Protein AF-K2DRY4-F1 (afdb_monomer_lite)

Sequence (135 aa):
MLLQRNRHCNSDATTDKNQCNFVAQKNDKKLHSSASILNHGISTQELREFLGEDWSDYKDDSESLALWADLLFKNRLIEQGIAPDNFTAITWCNSCGYIYVPPELTNGGNVLGCPWCWNRVKGLPIPEPKPVNQH

Secondary structure (DSSP, 8-state):
-----------------S---------------TTHHHHTT--HHHHHHHHGGGHHHHTT-HHHHHHHHHHHHHHHHHHTTPPPTT--EEEEETTTEEEEE-GGG-SSS-BS--TTHHHHHHT---PPPPP----

Radius of gyration: 20.25 Å; chains: 1; bounding box: 45×46×43 Å

pLDDT: mean 75.91, std 24.78, range [29.83, 97.75]

Foldseek 3Di:
DDPPPPDDDPPDDDDDDPDPPPPPPPPCPPQPPLVQLVVLVHDPVNLCVVCPPVCVVPVPPSSVSSVSSVVVSCLVCLQQQHHDPQQPDWAQEPQPGIAGHHPVVPPPHYDPDDSNNVCSVVVHHHDDDDPPPPD

Structure (mmCIF, N/CA/C/O backbone):
data_AF-K2DRY4-F1
#
_entry.id   AF-K2DRY4-F1
#
loop_
_atom_site.group_PDB
_atom_site.id
_atom_site.type_symbol
_atom_site.label_atom_id
_atom_site.label_alt_id
_atom_site.label_comp_id
_atom_site.label_asym_id
_atom_site.label_entity_id
_atom_site.label_seq_id
_atom_site.pdbx_PDB_ins_code
_atom_site.Cartn_x
_atom_site.Cartn_y
_atom_site.Cartn_z
_atom_site.occupancy
_atom_site.B_iso_or_equiv
_atom_site.auth_seq_id
_atom_site.auth_comp_id
_atom_site.auth_asym_id
_atom_site.auth_atom_id
_atom_site.pdbx_PDB_model_num
ATOM 1 N N . MET A 1 1 ? -5.930 -12.120 -4.891 1.00 31.08 1 MET A N 1
ATOM 2 C CA . MET A 1 1 ? -7.294 -12.140 -4.315 1.00 31.08 1 MET A CA 1
ATOM 3 C C . MET A 1 1 ? -8.043 -13.308 -4.934 1.00 31.08 1 MET A C 1
ATOM 5 O O . MET A 1 1 ? -7.881 -13.543 -6.126 1.00 31.08 1 MET A O 1
ATOM 9 N N . LEU A 1 2 ? -8.738 -14.090 -4.107 1.00 31.20 2 LEU A N 1
ATOM 10 C CA . LEU A 1 2 ? -9.428 -15.322 -4.483 1.00 31.20 2 LEU A CA 1
ATOM 11 C C . LEU A 1 2 ? -10.238 -15.175 -5.779 1.00 31.20 2 LEU A C 1
ATOM 13 O O . LEU A 1 2 ? -11.124 -14.332 -5.876 1.00 31.20 2 LEU A O 1
ATOM 17 N N . LEU A 1 3 ? -9.942 -16.055 -6.738 1.00 29.83 3 LEU A N 1
ATOM 18 C CA . LEU A 1 3 ? -10.774 -16.354 -7.897 1.00 29.83 3 LEU A CA 1
ATOM 19 C C . LEU A 1 3 ? -12.180 -16.734 -7.414 1.00 29.83 3 LEU A C 1
ATOM 21 O O . LEU A 1 3 ? -12.418 -17.885 -7.039 1.00 29.83 3 LEU A O 1
ATOM 25 N N . GLN A 1 4 ? -13.131 -15.803 -7.455 1.00 37.59 4 GLN A N 1
ATOM 26 C CA . GLN A 1 4 ? -14.535 -16.187 -7.524 1.00 37.59 4 GLN A CA 1
ATOM 27 C C . GLN A 1 4 ? -14.757 -16.827 -8.896 1.00 37.59 4 GLN A C 1
ATOM 29 O O . GLN A 1 4 ? -14.950 -16.167 -9.914 1.00 37.59 4 GLN A O 1
ATOM 34 N N . ARG A 1 5 ? -14.638 -18.157 -8.920 1.00 36.28 5 ARG A N 1
ATOM 35 C CA . ARG A 1 5 ? -14.997 -19.010 -10.052 1.00 36.28 5 ARG A CA 1
ATOM 36 C C . ARG A 1 5 ? -16.514 -18.960 -10.211 1.00 36.28 5 ARG A C 1
ATOM 38 O O . ARG A 1 5 ? -17.217 -19.795 -9.645 1.00 36.28 5 ARG A O 1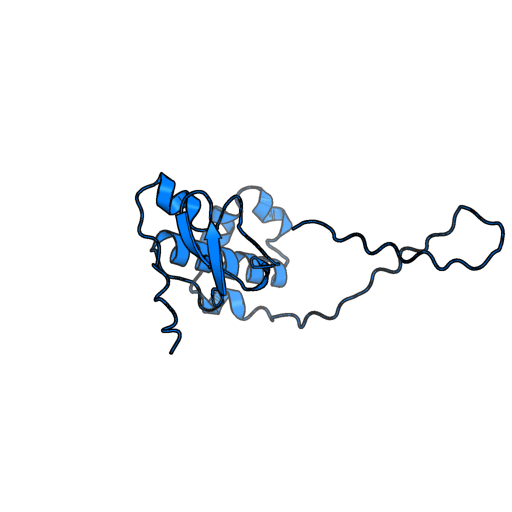
ATOM 45 N N . ASN A 1 6 ? -17.021 -18.002 -10.978 1.00 36.69 6 ASN A N 1
ATOM 46 C CA . ASN A 1 6 ? -18.401 -18.050 -11.445 1.00 36.69 6 ASN A CA 1
ATOM 47 C C . ASN A 1 6 ? -18.537 -19.224 -12.422 1.00 36.69 6 ASN A C 1
ATOM 49 O O . ASN A 1 6 ? -18.212 -19.119 -13.602 1.00 36.69 6 ASN A O 1
ATOM 53 N N . ARG A 1 7 ? -18.984 -20.376 -11.909 1.00 37.62 7 ARG A N 1
ATOM 54 C CA . ARG A 1 7 ? -19.44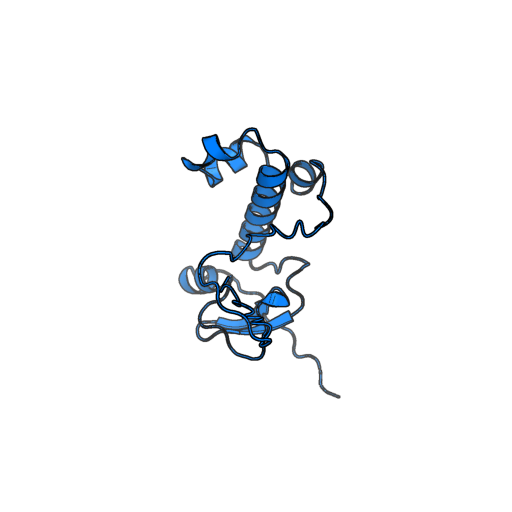9 -21.497 -12.727 1.00 37.62 7 ARG A CA 1
ATOM 55 C C . ARG A 1 7 ? -20.824 -21.134 -13.279 1.00 37.62 7 ARG A C 1
ATOM 57 O O . ARG A 1 7 ? -21.821 -21.336 -12.599 1.00 37.62 7 ARG A O 1
ATOM 64 N N . HIS A 1 8 ? -20.873 -20.617 -14.501 1.00 39.44 8 HIS A N 1
ATOM 65 C CA . HIS A 1 8 ? -22.081 -20.717 -15.314 1.00 39.44 8 HIS A CA 1
ATOM 66 C C . HIS A 1 8 ? -21.950 -21.963 -16.187 1.00 39.44 8 HIS A C 1
ATOM 68 O O . HIS A 1 8 ? -21.264 -21.959 -17.205 1.00 39.44 8 HIS A O 1
ATOM 74 N N . CYS A 1 9 ? -22.576 -23.053 -15.750 1.00 32.97 9 CYS A N 1
ATOM 75 C CA . CYS A 1 9 ? -22.912 -24.153 -16.640 1.00 32.97 9 CYS A CA 1
ATOM 76 C C . CYS A 1 9 ? -24.315 -23.858 -17.173 1.00 32.97 9 CYS A C 1
ATOM 78 O O . CYS A 1 9 ? -25.271 -23.921 -16.404 1.00 32.97 9 CYS A O 1
ATOM 80 N N . ASN A 1 10 ? -24.437 -23.527 -18.461 1.00 35.91 10 ASN A N 1
ATOM 81 C CA . ASN A 1 10 ? -25.734 -23.591 -19.128 1.00 35.91 10 ASN A CA 1
ATOM 82 C C . ASN A 1 10 ? -26.133 -25.066 -19.181 1.00 35.91 10 ASN A C 1
ATOM 84 O O . ASN A 1 10 ? -25.489 -25.872 -19.851 1.00 35.91 10 ASN A O 1
ATOM 88 N N . SER A 1 11 ? -27.150 -25.428 -18.407 1.00 44.00 11 SER A N 1
ATOM 89 C CA . SER A 1 11 ? -27.795 -26.726 -18.493 1.00 44.00 11 SER A CA 1
ATOM 90 C C . SER A 1 11 ? -28.766 -26.696 -19.663 1.00 44.00 11 SER A C 1
ATOM 92 O O . SER A 1 11 ? -29.929 -26.386 -19.458 1.00 44.00 11 SER A O 1
ATOM 94 N N . ASP A 1 12 ? -28.290 -27.014 -20.861 1.00 39.00 12 ASP A N 1
ATOM 95 C CA . ASP A 1 12 ? -29.148 -27.557 -21.908 1.00 39.00 12 ASP A CA 1
ATOM 96 C C . ASP A 1 12 ? -28.369 -28.603 -22.702 1.00 39.00 12 ASP A C 1
ATOM 98 O O . ASP A 1 12 ? -27.204 -28.437 -23.061 1.00 39.00 12 ASP A O 1
ATOM 102 N N . ALA A 1 13 ? -29.015 -29.751 -22.850 1.00 38.03 13 ALA A N 1
ATOM 103 C CA . ALA A 1 13 ? -28.442 -31.005 -23.289 1.00 38.03 13 ALA A CA 1
ATOM 104 C C . ALA A 1 13 ? -27.833 -30.933 -24.696 1.00 38.03 13 ALA A C 1
ATOM 106 O O . ALA A 1 13 ? -28.489 -30.510 -25.640 1.00 38.03 13 ALA A O 1
ATOM 107 N N . THR A 1 14 ? -26.613 -31.448 -24.852 1.00 34.75 14 THR A N 1
ATOM 108 C CA . THR A 1 14 ? -26.224 -32.403 -25.907 1.00 34.75 14 THR A CA 1
ATOM 109 C C . THR A 1 14 ? -24.766 -32.838 -25.712 1.00 34.75 14 THR A C 1
ATOM 111 O O . THR A 1 14 ? -23.932 -32.132 -25.155 1.00 34.75 14 THR A O 1
ATOM 114 N N . THR A 1 15 ? -24.508 -34.089 -26.073 1.00 44.91 15 THR A N 1
ATOM 115 C CA . THR A 1 15 ? -23.298 -34.878 -25.838 1.00 44.91 15 THR A CA 1
ATOM 116 C C . THR A 1 15 ? -22.063 -34.322 -26.556 1.00 44.91 15 THR A C 1
ATOM 118 O O . THR A 1 15 ? -21.838 -34.674 -27.705 1.00 44.91 15 THR A O 1
ATOM 121 N N . ASP A 1 16 ? -21.221 -33.540 -25.876 1.00 36.19 16 ASP A N 1
ATOM 122 C CA . ASP A 1 16 ? -19.778 -33.464 -26.166 1.00 36.19 16 ASP A CA 1
ATOM 123 C C . ASP A 1 16 ? -19.008 -32.894 -24.957 1.00 36.19 16 ASP A C 1
ATOM 125 O O . ASP A 1 16 ? -19.404 -31.888 -24.371 1.00 36.19 16 ASP A O 1
ATOM 129 N N . LYS A 1 17 ? -17.933 -33.560 -24.520 1.00 44.00 17 LYS A N 1
ATOM 130 C CA . LYS A 1 17 ? -17.233 -33.273 -23.248 1.00 44.00 17 LYS A CA 1
ATOM 131 C C . LYS A 1 17 ? -15.943 -32.463 -23.390 1.00 44.00 17 LYS A C 1
ATOM 133 O O . LYS A 1 17 ? -15.269 -32.286 -22.383 1.00 44.00 17 LYS A O 1
ATOM 138 N N . ASN A 1 18 ? -15.590 -31.949 -24.569 1.00 44.38 18 ASN A N 1
ATOM 139 C CA . ASN A 1 18 ? -14.265 -31.341 -24.770 1.00 44.38 18 ASN A CA 1
ATOM 140 C C . ASN A 1 18 ? -14.247 -30.013 -25.547 1.00 44.38 18 ASN A C 1
ATOM 142 O O . ASN A 1 18 ? -13.339 -29.772 -26.337 1.00 44.38 18 ASN A O 1
ATOM 146 N N . GLN A 1 19 ? -15.179 -29.097 -25.274 1.00 40.16 19 GLN A N 1
ATOM 147 C CA . GLN A 1 19 ? -15.057 -27.723 -25.780 1.00 40.16 19 GLN A CA 1
ATOM 148 C C . GLN A 1 19 ? -15.574 -26.674 -24.784 1.00 40.16 19 GLN A C 1
ATOM 150 O O . GLN A 1 19 ? -16.626 -26.066 -24.952 1.00 40.16 19 GLN A O 1
ATOM 155 N N . CYS A 1 20 ? -14.794 -26.409 -23.733 1.00 32.41 20 CYS A N 1
ATOM 156 C CA . CYS A 1 20 ? -14.858 -25.113 -23.058 1.00 32.41 20 CYS A CA 1
ATOM 157 C C . CYS A 1 20 ? -13.908 -24.159 -23.789 1.00 32.41 20 CYS A C 1
ATOM 159 O O . CYS A 1 20 ? -12.705 -24.148 -23.532 1.00 32.41 20 CYS A O 1
ATOM 161 N N . ASN A 1 21 ? -14.450 -23.375 -24.721 1.00 33.72 21 ASN A N 1
ATOM 162 C CA . ASN A 1 21 ? -13.722 -22.276 -25.346 1.00 33.72 21 ASN A CA 1
ATOM 163 C C . ASN A 1 21 ? -13.351 -21.245 -24.269 1.00 33.72 21 ASN A C 1
ATOM 165 O O . ASN A 1 21 ? -14.227 -20.622 -23.667 1.00 33.72 21 ASN A O 1
ATOM 169 N N . PHE A 1 22 ? -12.050 -21.061 -24.030 1.00 35.47 22 PHE A N 1
ATOM 170 C CA . PHE A 1 22 ? -11.527 -19.947 -23.244 1.00 35.47 22 PHE A CA 1
ATOM 171 C C . PHE A 1 22 ? -11.746 -18.652 -24.030 1.00 35.47 22 PHE A C 1
ATOM 173 O O . PHE A 1 22 ? -10.894 -18.217 -24.801 1.00 35.47 22 PHE A O 1
ATOM 180 N N . VAL A 1 23 ? -12.906 -18.027 -23.847 1.00 34.69 23 VAL A N 1
ATOM 181 C CA . VAL A 1 23 ? -13.095 -16.638 -24.260 1.00 34.69 23 VAL A CA 1
ATOM 182 C C . VAL A 1 23 ? -12.451 -15.777 -23.182 1.00 34.69 23 VAL A C 1
ATOM 184 O O . VAL A 1 23 ? -13.019 -15.568 -22.111 1.00 34.69 23 VAL A O 1
ATOM 187 N N . ALA A 1 24 ? -11.229 -15.316 -23.451 1.00 35.25 24 ALA A N 1
ATOM 188 C CA . ALA A 1 24 ? -10.591 -14.269 -22.669 1.00 35.25 24 ALA A CA 1
ATOM 189 C C . ALA A 1 24 ? -11.483 -13.021 -22.730 1.00 35.25 24 ALA A C 1
ATOM 191 O O . ALA A 1 24 ? -11.536 -12.325 -23.744 1.00 35.25 24 ALA A O 1
ATOM 192 N N . GLN A 1 25 ? -12.232 -12.763 -21.659 1.00 36.75 25 GLN A N 1
ATOM 193 C CA . GLN A 1 25 ? -12.965 -11.515 -21.505 1.00 36.75 25 GLN A CA 1
ATOM 194 C C . GLN A 1 25 ? -11.935 -10.399 -21.312 1.00 36.75 25 GLN A C 1
ATOM 196 O O . GLN A 1 25 ? -11.364 -10.242 -20.232 1.00 36.75 25 GLN A O 1
ATOM 201 N N . LYS A 1 26 ? -11.673 -9.642 -22.383 1.00 36.47 26 LYS A N 1
ATOM 202 C CA . LYS A 1 26 ? -11.054 -8.319 -22.296 1.00 36.47 26 LYS A CA 1
ATOM 203 C C . LYS A 1 26 ? -12.022 -7.429 -21.528 1.00 36.47 26 LYS A C 1
ATOM 205 O O . LYS A 1 26 ? -12.966 -6.892 -22.092 1.00 36.47 26 LYS A O 1
ATOM 210 N N . ASN A 1 27 ? -11.816 -7.331 -20.223 1.00 38.16 27 ASN A N 1
ATOM 211 C CA . ASN A 1 27 ? -12.421 -6.265 -19.452 1.00 38.16 27 ASN A CA 1
ATOM 212 C C . ASN A 1 27 ? -11.603 -5.012 -19.742 1.00 38.16 27 ASN A C 1
ATOM 214 O O . ASN A 1 27 ? -10.462 -4.911 -19.292 1.00 38.16 27 ASN A O 1
ATOM 218 N N . ASP A 1 28 ? -12.193 -4.091 -20.501 1.00 41.84 28 ASP A N 1
ATOM 219 C CA . ASP A 1 28 ? -11.690 -2.742 -20.752 1.00 41.84 28 ASP A CA 1
ATOM 220 C C . ASP A 1 28 ? -11.656 -1.949 -19.434 1.00 41.84 28 ASP A C 1
ATOM 222 O O . ASP A 1 28 ? -12.462 -1.054 -19.175 1.00 41.84 28 ASP A O 1
ATOM 226 N N . LYS A 1 29 ? -10.731 -2.298 -18.537 1.00 45.34 29 LYS A N 1
ATOM 227 C CA . LYS A 1 29 ? -10.352 -1.415 -17.442 1.00 45.34 29 LYS A CA 1
ATOM 228 C C . LYS A 1 29 ? -9.505 -0.322 -18.061 1.00 45.34 29 LYS A C 1
ATOM 230 O O . LYS A 1 29 ? -8.391 -0.561 -18.505 1.00 45.34 29 LYS A O 1
ATOM 235 N N . LYS A 1 30 ? -10.112 0.861 -18.128 1.00 41.53 30 LYS A N 1
ATOM 236 C CA . LYS A 1 30 ? -9.531 2.140 -18.525 1.00 41.53 30 LYS A CA 1
ATOM 237 C C . LYS A 1 30 ? -8.062 2.227 -18.086 1.00 41.53 30 LYS A C 1
ATOM 239 O O . LYS A 1 30 ? -7.778 2.458 -16.914 1.00 41.53 30 LYS A O 1
ATOM 244 N N . LEU A 1 31 ? -7.179 2.003 -19.058 1.00 43.78 31 LEU A N 1
ATOM 245 C CA . LEU A 1 31 ? -5.727 2.085 -18.959 1.00 43.78 31 LEU A CA 1
ATOM 246 C C . LEU A 1 31 ? -5.354 3.453 -18.382 1.00 43.78 31 LEU A C 1
ATOM 248 O O . LEU A 1 31 ? -5.616 4.490 -19.002 1.00 43.78 31 LEU A O 1
ATOM 252 N N . HIS A 1 32 ? -4.764 3.473 -17.192 1.00 43.84 32 HIS A N 1
ATOM 253 C CA . HIS A 1 32 ? -4.128 4.680 -16.689 1.00 43.84 32 HIS A CA 1
ATOM 254 C C . HIS A 1 32 ? -2.796 4.824 -17.427 1.00 43.84 32 HIS A C 1
ATOM 256 O O . HIS A 1 32 ? -1.855 4.076 -17.190 1.00 43.84 32 HIS A O 1
ATOM 262 N N . SER A 1 33 ? -2.760 5.763 -18.377 1.00 41.75 33 SER A N 1
ATOM 263 C CA . SER A 1 33 ? -1.571 6.130 -19.149 1.00 41.75 33 SER A CA 1
ATOM 264 C C . SER A 1 33 ? -0.343 6.327 -18.253 1.00 41.75 33 SER A C 1
ATOM 266 O O . SER A 1 33 ? -0.495 6.778 -17.116 1.00 41.75 33 SER A O 1
ATOM 268 N N . SER A 1 34 ? 0.848 6.131 -18.825 1.00 45.31 34 SER A N 1
ATOM 269 C CA . SER A 1 34 ? 2.217 6.347 -18.305 1.00 45.31 34 SER A CA 1
ATOM 270 C C . SER A 1 34 ? 2.501 7.625 -17.483 1.00 45.31 34 SER A C 1
ATOM 272 O O . SER A 1 34 ? 3.609 7.808 -16.986 1.00 45.31 34 SER A O 1
ATOM 274 N N . ALA A 1 35 ? 1.519 8.506 -17.300 1.00 49.22 35 ALA A N 1
ATOM 275 C CA . ALA A 1 35 ? 1.559 9.669 -16.424 1.00 49.22 35 ALA A CA 1
ATOM 276 C C . ALA A 1 35 ? 1.685 9.329 -14.923 1.00 49.22 35 ALA A C 1
ATOM 278 O O . ALA A 1 35 ? 2.094 10.192 -14.151 1.00 49.22 35 ALA A O 1
ATOM 279 N N . SER A 1 36 ? 1.353 8.113 -14.471 1.00 52.41 36 SER A N 1
ATOM 280 C CA . SER A 1 36 ? 1.288 7.828 -13.026 1.00 52.41 36 SER A CA 1
ATOM 281 C C . SER A 1 36 ? 2.643 7.647 -12.332 1.00 52.41 36 SER A C 1
ATOM 283 O O . SER A 1 36 ? 2.729 7.942 -11.143 1.00 52.41 36 SER A O 1
ATOM 285 N N . ILE A 1 37 ? 3.711 7.249 -13.040 1.00 53.03 37 ILE A N 1
ATOM 286 C CA . ILE A 1 37 ? 5.049 7.099 -12.428 1.00 53.03 37 ILE A CA 1
ATOM 287 C C . ILE A 1 37 ? 5.541 8.454 -11.885 1.00 53.03 37 ILE A C 1
ATOM 289 O O . ILE A 1 37 ? 6.059 8.537 -10.773 1.00 53.03 37 ILE A O 1
ATOM 293 N N . LEU A 1 38 ? 5.299 9.539 -12.631 1.00 55.84 38 LEU A N 1
ATOM 294 C CA . LEU A 1 38 ? 5.695 10.896 -12.239 1.00 55.84 38 LEU A CA 1
ATOM 295 C C . LEU A 1 38 ? 4.811 11.488 -11.131 1.00 55.84 38 LEU A C 1
ATOM 297 O O . LEU A 1 38 ? 5.281 12.330 -10.367 1.00 55.84 38 LEU A O 1
ATOM 301 N N . ASN A 1 39 ? 3.559 11.040 -11.004 1.00 67.25 39 ASN A N 1
ATOM 302 C CA . ASN A 1 39 ? 2.595 11.626 -10.065 1.00 67.25 39 ASN A CA 1
ATOM 303 C C . ASN A 1 39 ? 2.946 11.384 -8.590 1.00 67.25 39 ASN A C 1
ATOM 305 O O . ASN A 1 39 ? 2.495 12.134 -7.728 1.00 67.25 39 ASN A O 1
ATOM 309 N N . HIS A 1 40 ? 3.762 10.371 -8.297 1.00 73.56 40 HIS A N 1
ATOM 310 C CA . HIS A 1 40 ? 4.141 10.011 -6.928 1.00 73.56 40 HIS A CA 1
ATOM 311 C C . HIS A 1 40 ? 5.579 10.396 -6.561 1.00 73.56 40 HIS A C 1
ATOM 313 O O . HIS A 1 40 ? 6.028 10.082 -5.459 1.00 73.56 40 HIS A O 1
ATOM 319 N N . GLY A 1 41 ? 6.313 11.057 -7.468 1.00 84.56 41 GLY A N 1
ATOM 320 C CA . GLY A 1 41 ? 7.719 11.410 -7.250 1.00 84.56 41 GLY A CA 1
ATOM 321 C C . GLY A 1 41 ? 8.643 10.195 -7.100 1.00 84.56 41 GLY A C 1
ATOM 322 O O . GLY A 1 41 ? 9.686 10.307 -6.466 1.00 84.56 41 GLY A O 1
ATOM 323 N N . ILE A 1 42 ? 8.251 9.041 -7.649 1.00 90.12 42 ILE A N 1
ATOM 324 C CA . ILE A 1 42 ? 9.027 7.800 -7.598 1.00 90.12 42 ILE A CA 1
ATOM 325 C C . ILE A 1 42 ? 9.908 7.713 -8.840 1.00 90.12 42 ILE A C 1
ATOM 327 O O . ILE A 1 42 ? 9.434 7.786 -9.974 1.00 90.12 42 ILE A O 1
ATOM 331 N N . SER A 1 43 ? 11.205 7.535 -8.622 1.00 91.62 43 SER A N 1
ATOM 332 C CA . SER A 1 43 ? 12.182 7.342 -9.686 1.00 91.62 43 SER A CA 1
ATOM 333 C C . SER A 1 43 ? 12.216 5.897 -10.195 1.00 91.62 43 SER A C 1
ATOM 335 O O . SER A 1 43 ? 11.892 4.940 -9.491 1.00 91.62 43 SER A O 1
ATOM 337 N N . THR A 1 44 ? 12.703 5.715 -11.423 1.00 91.00 44 THR A N 1
ATOM 338 C CA . THR A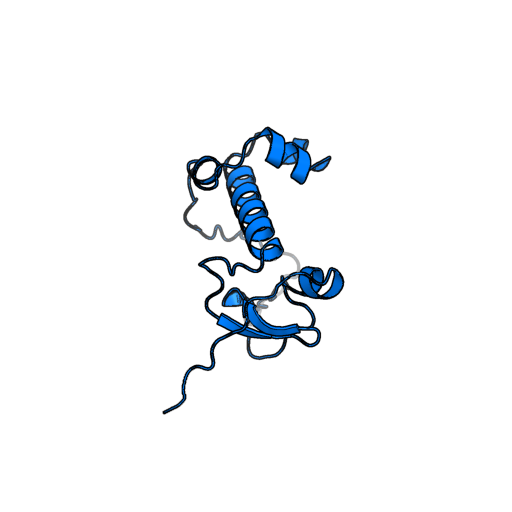 1 44 ? 12.952 4.387 -12.004 1.00 91.00 44 THR A CA 1
ATOM 339 C C . THR A 1 44 ? 13.934 3.559 -11.170 1.00 91.00 44 THR A C 1
ATOM 341 O O . THR A 1 44 ? 13.796 2.342 -11.093 1.00 91.00 44 THR A O 1
ATOM 344 N N . GLN A 1 45 ? 14.917 4.204 -10.533 1.00 94.00 45 GLN A N 1
ATOM 345 C CA . GLN A 1 45 ? 15.882 3.522 -9.670 1.00 94.00 45 GLN A CA 1
ATOM 346 C C . GLN A 1 45 ? 15.199 2.945 -8.423 1.00 94.00 45 GLN A C 1
ATOM 348 O O . GLN A 1 45 ? 15.424 1.783 -8.101 1.00 94.00 45 GLN A O 1
ATOM 353 N N . GLU A 1 46 ? 14.313 3.709 -7.777 1.00 94.50 46 GLU A N 1
ATOM 354 C CA . GLU A 1 46 ? 13.532 3.219 -6.633 1.00 94.50 46 GLU A CA 1
ATOM 355 C C . GLU A 1 46 ? 12.612 2.056 -7.026 1.00 94.50 46 GLU A C 1
ATOM 357 O O . GLU A 1 46 ? 12.498 1.086 -6.280 1.00 94.50 46 GLU A O 1
ATOM 362 N N . LEU A 1 47 ? 11.988 2.110 -8.209 1.00 94.31 47 LEU A N 1
ATOM 363 C CA . LEU A 1 47 ? 11.194 0.991 -8.730 1.00 94.31 47 LEU A CA 1
ATOM 364 C C . LEU A 1 47 ? 12.040 -0.253 -8.972 1.00 94.31 47 LEU A C 1
ATOM 366 O O . LEU A 1 47 ? 11.622 -1.354 -8.625 1.00 94.31 47 LEU A O 1
ATOM 370 N N . ARG A 1 48 ? 13.229 -0.086 -9.553 1.00 96.19 48 ARG A N 1
ATOM 371 C CA . ARG A 1 48 ? 14.158 -1.190 -9.783 1.00 96.19 48 ARG A CA 1
ATOM 372 C C . ARG A 1 48 ? 14.592 -1.842 -8.475 1.00 96.19 48 ARG A C 1
ATOM 374 O O . ARG A 1 48 ? 14.629 -3.063 -8.399 1.00 96.19 48 ARG A O 1
ATOM 381 N N . GLU A 1 49 ? 14.915 -1.046 -7.463 1.00 96.81 49 GLU A N 1
ATOM 382 C CA . GLU A 1 49 ? 15.276 -1.550 -6.134 1.00 96.81 49 GLU A CA 1
ATOM 383 C C . GLU A 1 49 ? 14.105 -2.269 -5.462 1.00 96.81 49 GLU A C 1
ATOM 385 O O . GLU A 1 49 ? 14.298 -3.326 -4.869 1.00 96.81 49 GLU A O 1
ATOM 390 N N . PHE A 1 50 ? 12.891 -1.730 -5.596 1.00 95.44 50 PHE A N 1
ATOM 391 C CA . PHE A 1 50 ? 11.682 -2.334 -5.044 1.00 95.44 50 PHE A CA 1
ATOM 392 C C . PHE A 1 50 ? 11.316 -3.664 -5.714 1.00 95.44 50 PHE A C 1
ATOM 394 O O . PHE A 1 50 ? 10.936 -4.608 -5.026 1.00 95.44 50 PHE A O 1
ATOM 401 N N . LEU A 1 51 ? 11.438 -3.743 -7.042 1.00 95.88 51 LEU A N 1
ATOM 402 C CA . LEU A 1 51 ? 11.136 -4.949 -7.819 1.00 95.88 51 LEU A CA 1
ATOM 403 C C . LEU A 1 51 ? 12.241 -6.006 -7.732 1.00 95.88 51 LEU A C 1
ATOM 405 O O . LEU A 1 51 ? 11.967 -7.192 -7.882 1.00 95.88 51 LEU A O 1
ATOM 409 N N . GLY A 1 52 ? 13.487 -5.599 -7.483 1.00 97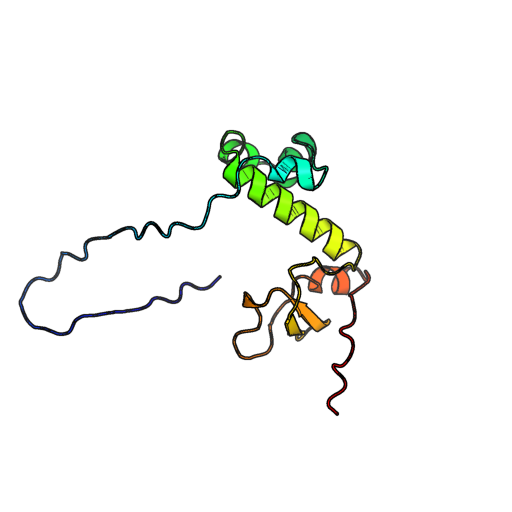.31 52 GLY A N 1
ATOM 410 C CA . GLY A 1 52 ? 14.610 -6.520 -7.346 1.00 97.3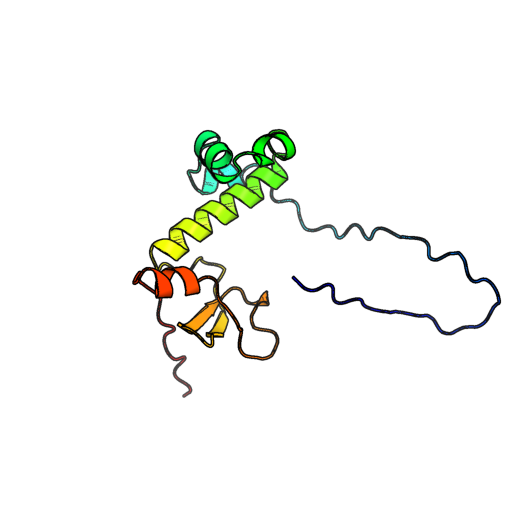1 52 GLY A CA 1
ATOM 411 C C . GLY A 1 52 ? 14.808 -7.376 -8.598 1.00 97.31 52 GLY A C 1
ATOM 412 O O . GLY A 1 52 ? 15.034 -6.852 -9.691 1.00 97.31 52 GLY A O 1
ATOM 413 N N . GLU A 1 53 ? 14.745 -8.697 -8.431 1.00 96.69 53 GLU A N 1
ATOM 414 C CA . GLU A 1 53 ? 14.914 -9.670 -9.520 1.00 96.69 53 GLU A CA 1
ATOM 415 C C . GLU A 1 53 ? 13.796 -9.577 -10.568 1.00 96.69 53 GLU A C 1
ATOM 417 O O . GLU A 1 53 ? 14.069 -9.729 -11.757 1.00 96.69 53 GLU A O 1
ATOM 422 N N . ASP A 1 54 ? 12.582 -9.198 -10.155 1.00 96.31 54 ASP A N 1
ATOM 423 C CA . ASP A 1 54 ? 11.419 -9.076 -11.039 1.00 96.31 54 ASP A CA 1
ATOM 424 C C . ASP A 1 54 ? 11.520 -7.860 -11.986 1.00 96.31 54 ASP A C 1
ATOM 426 O O . ASP A 1 54 ? 10.705 -7.689 -12.892 1.00 96.31 54 ASP A O 1
ATOM 430 N N . TRP A 1 55 ? 12.524 -6.987 -11.819 1.00 96.25 55 TRP A N 1
ATOM 431 C CA . TRP A 1 55 ? 12.698 -5.788 -12.647 1.00 96.25 55 TRP A CA 1
ATOM 432 C C . TRP A 1 55 ? 12.735 -6.099 -14.150 1.00 96.25 55 TRP A C 1
ATOM 434 O O . TRP A 1 55 ? 12.181 -5.339 -14.950 1.00 96.25 55 TRP A O 1
ATOM 444 N N . SER A 1 56 ? 13.383 -7.199 -14.551 1.00 96.56 56 SER A N 1
ATOM 445 C CA . SER A 1 56 ? 13.498 -7.575 -15.967 1.00 96.56 56 SER A CA 1
ATOM 446 C C . SER A 1 56 ? 12.153 -7.796 -16.641 1.00 96.56 56 SER A C 1
ATOM 448 O O . SER A 1 56 ? 12.052 -7.549 -17.842 1.00 96.56 56 SER A O 1
ATOM 450 N N . ASP A 1 57 ? 11.151 -8.215 -15.874 1.00 96.75 57 ASP A N 1
ATOM 451 C CA . ASP A 1 57 ? 9.846 -8.618 -16.385 1.00 96.75 57 ASP A CA 1
ATOM 452 C C . ASP A 1 57 ? 8.950 -7.404 -16.649 1.00 96.75 57 ASP A C 1
ATOM 454 O O . ASP A 1 57 ? 8.051 -7.466 -17.486 1.00 96.75 57 ASP A O 1
ATOM 458 N N . TYR A 1 58 ? 9.225 -6.278 -15.979 1.00 94.88 58 TYR A N 1
ATOM 459 C CA . TYR A 1 58 ? 8.377 -5.084 -16.023 1.00 94.88 58 TYR A CA 1
ATOM 460 C C . TYR A 1 58 ? 9.044 -3.851 -16.636 1.00 94.88 58 TYR A C 1
ATOM 462 O O . TYR A 1 58 ? 8.338 -2.918 -17.002 1.00 94.88 58 TYR A O 1
ATOM 470 N N . LYS A 1 59 ? 10.377 -3.809 -16.771 1.00 94.19 59 LYS A N 1
ATOM 471 C CA . LYS A 1 59 ? 11.124 -2.596 -17.176 1.00 94.19 59 LYS A CA 1
ATOM 472 C C . LYS A 1 59 ? 10.663 -1.945 -18.491 1.00 94.19 59 LYS A C 1
ATOM 474 O O . LYS A 1 59 ? 10.850 -0.742 -18.658 1.00 94.19 59 LYS A O 1
ATOM 479 N N . ASP A 1 60 ? 10.090 -2.731 -19.403 1.00 93.62 60 ASP A N 1
ATOM 480 C CA . ASP A 1 60 ? 9.630 -2.282 -20.722 1.00 93.62 60 ASP A CA 1
ATOM 481 C C . ASP A 1 60 ? 8.092 -2.124 -20.787 1.00 93.62 60 ASP A C 1
ATOM 483 O O . ASP A 1 60 ? 7.558 -1.656 -21.792 1.00 93.62 60 ASP A O 1
ATOM 487 N N . ASP A 1 61 ? 7.371 -2.464 -19.710 1.00 92.81 61 ASP A N 1
ATOM 488 C CA . ASP A 1 61 ? 5.920 -2.305 -19.585 1.00 92.81 61 ASP A CA 1
ATOM 489 C C . ASP A 1 61 ? 5.579 -1.099 -18.701 1.00 92.81 61 ASP A C 1
ATOM 491 O O . ASP A 1 61 ? 5.464 -1.174 -17.474 1.00 92.81 61 ASP A O 1
ATOM 495 N N . SER A 1 62 ? 5.373 0.042 -19.358 1.00 89.88 62 SER A N 1
ATOM 496 C CA . SER A 1 62 ? 5.032 1.297 -18.683 1.00 89.88 62 SER A CA 1
ATOM 497 C C . SER A 1 62 ? 3.746 1.240 -17.851 1.00 89.88 62 SER A C 1
ATOM 499 O O . SER A 1 62 ? 3.649 1.981 -16.874 1.00 89.88 62 SER A O 1
ATOM 501 N N . GLU A 1 63 ? 2.773 0.394 -18.207 1.00 89.44 63 GLU A N 1
ATOM 502 C CA . GLU A 1 63 ? 1.519 0.276 -17.456 1.00 89.44 63 GLU A CA 1
ATOM 503 C C . GLU A 1 63 ? 1.745 -0.508 -16.162 1.00 89.44 63 GLU A C 1
ATOM 505 O O . GLU A 1 63 ? 1.326 -0.084 -15.083 1.00 89.44 63 GLU A O 1
ATOM 510 N N . SER A 1 64 ? 2.488 -1.610 -16.240 1.00 92.62 64 SER A N 1
ATOM 511 C CA . SER A 1 64 ? 2.883 -2.351 -15.044 1.00 92.62 64 SER A CA 1
ATOM 512 C C . SER A 1 64 ? 3.762 -1.505 -14.120 1.00 92.62 64 SER A C 1
ATOM 514 O O . SER A 1 64 ? 3.516 -1.456 -12.915 1.00 92.62 64 SER A O 1
ATOM 516 N N . LEU A 1 65 ? 4.745 -0.770 -14.656 1.00 92.69 65 LEU A N 1
ATOM 517 C CA . LEU A 1 65 ? 5.584 0.138 -13.858 1.00 92.69 65 LEU A CA 1
ATOM 518 C C . LEU A 1 65 ? 4.767 1.236 -13.166 1.00 92.69 65 LEU A C 1
ATOM 520 O O . LEU A 1 65 ? 5.043 1.587 -12.019 1.00 92.69 65 LEU A O 1
ATOM 524 N N . ALA A 1 66 ? 3.740 1.745 -13.841 1.00 89.94 66 ALA A N 1
ATOM 525 C CA . ALA A 1 66 ? 2.771 2.680 -13.289 1.00 89.94 66 ALA A CA 1
ATOM 526 C C . ALA A 1 66 ? 2.027 2.112 -12.066 1.00 89.94 66 ALA A C 1
ATOM 528 O O . ALA A 1 66 ? 1.866 2.816 -11.067 1.00 89.94 66 ALA A O 1
ATOM 529 N N . LEU A 1 67 ? 1.602 0.846 -12.123 1.00 91.56 67 LEU A N 1
ATOM 530 C CA . LEU A 1 67 ? 0.947 0.157 -11.005 1.00 91.56 67 LEU A CA 1
ATOM 531 C C . LEU A 1 67 ? 1.917 -0.118 -9.850 1.00 91.56 67 LEU A C 1
ATOM 533 O O . LEU A 1 67 ? 1.558 0.053 -8.684 1.00 91.56 67 LEU A O 1
ATOM 537 N N . TRP A 1 68 ? 3.158 -0.498 -10.158 1.00 94.94 68 TRP A N 1
ATOM 538 C CA . TRP A 1 68 ? 4.195 -0.703 -9.148 1.00 94.94 68 TRP A CA 1
ATOM 539 C C . TRP A 1 68 ? 4.574 0.594 -8.426 1.00 94.94 68 TRP A C 1
ATOM 541 O O . TRP A 1 68 ? 4.762 0.575 -7.209 1.00 94.94 68 TRP A O 1
ATOM 551 N N . ALA A 1 69 ? 4.621 1.723 -9.138 1.00 93.81 69 ALA A N 1
ATOM 552 C CA . ALA A 1 69 ? 4.857 3.036 -8.538 1.00 93.81 69 ALA A CA 1
ATOM 553 C C . ALA A 1 69 ? 3.740 3.418 -7.562 1.00 93.81 69 ALA A C 1
ATOM 555 O O . ALA A 1 69 ? 4.015 3.782 -6.421 1.00 93.81 69 ALA A O 1
ATOM 556 N N . ASP A 1 70 ? 2.482 3.273 -7.974 1.00 91.94 70 ASP A N 1
ATOM 557 C CA . ASP A 1 70 ? 1.329 3.527 -7.107 1.00 91.94 70 ASP A CA 1
ATOM 558 C C . ASP A 1 70 ? 1.336 2.620 -5.859 1.00 91.94 70 ASP A C 1
ATOM 560 O O . ASP A 1 70 ? 1.127 3.095 -4.739 1.00 91.94 70 ASP A O 1
ATOM 564 N N . LEU A 1 71 ? 1.668 1.331 -6.012 1.00 92.62 71 LEU A N 1
ATOM 565 C CA . LEU A 1 71 ? 1.806 0.412 -4.878 1.00 92.62 71 LEU A CA 1
ATOM 566 C C . LEU A 1 71 ? 2.928 0.837 -3.919 1.00 92.62 71 LEU A C 1
ATOM 568 O O . LEU A 1 71 ? 2.715 0.873 -2.706 1.00 92.62 71 LEU A O 1
ATOM 572 N N . LEU A 1 72 ? 4.112 1.167 -4.441 1.00 95.12 72 LEU A N 1
ATOM 573 C CA . LEU A 1 72 ? 5.250 1.603 -3.630 1.00 95.12 72 LEU A CA 1
ATOM 574 C C . LEU A 1 72 ? 4.935 2.902 -2.877 1.00 95.12 72 LEU A C 1
ATOM 576 O O . LEU A 1 72 ? 5.230 3.015 -1.686 1.00 95.12 72 LEU A O 1
ATOM 580 N N . PHE A 1 73 ? 4.282 3.859 -3.536 1.00 94.31 73 PHE A N 1
ATOM 581 C CA . PHE A 1 73 ? 3.813 5.090 -2.905 1.00 94.31 73 PHE A CA 1
ATOM 582 C C . PHE A 1 73 ? 2.858 4.800 -1.741 1.00 94.31 73 PHE A C 1
ATOM 584 O O . PHE A 1 73 ? 3.064 5.288 -0.629 1.00 94.31 73 PHE A O 1
ATOM 591 N N . LYS A 1 74 ? 1.851 3.948 -1.963 1.00 93.56 74 LYS A N 1
ATOM 592 C CA . LYS A 1 74 ? 0.888 3.553 -0.924 1.00 93.56 74 LYS A CA 1
ATOM 593 C C . LYS A 1 74 ? 1.559 2.833 0.238 1.00 93.56 74 LYS A C 1
ATOM 595 O O . LYS A 1 74 ? 1.218 3.111 1.383 1.00 93.56 74 LYS A O 1
ATOM 600 N N . ASN A 1 75 ? 2.537 1.970 -0.029 1.00 94.12 75 ASN A N 1
ATOM 601 C CA . ASN A 1 75 ? 3.312 1.315 1.023 1.00 94.12 75 ASN A CA 1
ATOM 602 C C . ASN A 1 75 ? 4.055 2.337 1.894 1.00 94.12 75 ASN A C 1
ATOM 604 O O . ASN A 1 75 ? 4.019 2.217 3.114 1.00 94.12 75 ASN A O 1
ATOM 608 N N . ARG A 1 76 ? 4.649 3.382 1.299 1.00 95.31 76 ARG A N 1
ATOM 609 C CA . ARG A 1 76 ? 5.304 4.466 2.056 1.00 95.31 76 ARG A CA 1
ATOM 610 C C . ARG A 1 76 ? 4.321 5.225 2.944 1.00 95.31 76 ARG A C 1
ATOM 612 O O . ARG A 1 76 ? 4.632 5.483 4.103 1.00 95.31 76 ARG A O 1
ATOM 619 N N . LEU A 1 77 ? 3.135 5.555 2.426 1.00 95.75 77 LEU A N 1
ATOM 620 C CA . LEU A 1 77 ? 2.081 6.181 3.232 1.00 95.75 77 LEU A CA 1
ATOM 621 C C . LEU A 1 77 ? 1.673 5.282 4.401 1.00 95.75 77 LEU A C 1
ATOM 623 O O . LEU A 1 77 ? 1.617 5.739 5.543 1.00 95.75 77 LEU A O 1
ATOM 627 N N . ILE A 1 78 ? 1.466 3.990 4.128 1.00 96.69 78 ILE A N 1
ATOM 628 C CA . ILE A 1 78 ? 1.120 3.000 5.145 1.00 96.69 78 ILE A CA 1
ATOM 629 C C . ILE A 1 78 ? 2.199 2.958 6.223 1.00 96.69 78 ILE A C 1
ATOM 631 O O . ILE A 1 78 ? 1.866 3.113 7.389 1.00 96.69 78 ILE A O 1
ATOM 635 N N . GLU A 1 79 ? 3.480 2.832 5.878 1.00 96.00 79 GLU A N 1
ATOM 636 C CA . GLU A 1 79 ? 4.575 2.805 6.861 1.00 96.00 79 GLU A CA 1
ATOM 637 C C . GLU A 1 79 ? 4.644 4.074 7.728 1.00 96.00 79 GLU A C 1
ATOM 639 O O . GLU A 1 79 ? 5.020 4.003 8.898 1.00 96.00 79 GLU A O 1
ATOM 644 N N . GLN A 1 80 ? 4.218 5.221 7.192 1.00 96.38 80 GLN A N 1
ATOM 645 C CA . GLN A 1 80 ? 4.121 6.494 7.917 1.00 96.38 80 GLN A CA 1
ATOM 646 C C . GLN A 1 80 ? 2.846 6.626 8.769 1.00 96.38 80 GLN A C 1
ATOM 648 O O . GLN A 1 80 ? 2.682 7.614 9.483 1.00 96.38 80 GLN A O 1
ATOM 653 N N . GLY A 1 81 ? 1.934 5.651 8.716 1.00 96.19 81 GLY A N 1
ATOM 654 C CA . GLY A 1 81 ? 0.643 5.711 9.402 1.00 96.19 81 GLY A CA 1
ATOM 655 C C . GLY A 1 81 ? -0.381 6.617 8.715 1.00 96.19 81 GLY A C 1
ATOM 656 O O . GLY A 1 81 ? -1.349 7.031 9.350 1.00 96.19 81 GLY A O 1
ATOM 657 N N . ILE A 1 82 ? -0.178 6.941 7.436 1.00 96.12 82 ILE A N 1
ATOM 658 C CA . ILE A 1 82 ? -1.062 7.791 6.636 1.00 96.12 82 ILE A CA 1
ATOM 659 C C . ILE A 1 82 ? -1.927 6.889 5.758 1.00 96.12 82 ILE A C 1
ATOM 661 O O . ILE A 1 82 ? -1.412 6.133 4.937 1.00 96.12 82 ILE A O 1
ATOM 665 N N . ALA A 1 83 ? -3.250 6.946 5.929 1.00 95.25 83 ALA A N 1
ATOM 666 C CA . ALA A 1 83 ? -4.173 6.193 5.082 1.00 95.25 83 ALA A CA 1
ATOM 667 C C . ALA A 1 83 ? -4.112 6.722 3.637 1.00 95.25 83 ALA A C 1
ATOM 669 O O . ALA A 1 83 ? -4.316 7.920 3.442 1.00 95.25 83 ALA A O 1
ATOM 670 N N . PRO A 1 84 ? -3.851 5.867 2.629 1.00 95.06 84 PRO A N 1
ATOM 671 C CA . PRO A 1 84 ? -3.982 6.272 1.234 1.00 95.06 84 PRO A CA 1
ATOM 672 C C . PRO A 1 84 ? -5.402 6.750 0.909 1.00 95.06 84 PRO A C 1
ATOM 674 O O . PRO A 1 84 ? -6.365 6.225 1.462 1.00 95.06 84 PRO A O 1
ATOM 677 N N . ASP A 1 85 ? -5.551 7.665 -0.050 1.00 92.06 85 ASP A N 1
ATOM 678 C CA . ASP A 1 85 ? -6.847 8.285 -0.381 1.00 92.06 85 ASP A CA 1
ATOM 679 C C . ASP A 1 85 ? -7.948 7.280 -0.758 1.00 92.06 85 ASP A C 1
ATOM 681 O O . ASP A 1 85 ? -9.133 7.527 -0.539 1.00 92.06 85 ASP A O 1
ATOM 685 N N . ASN A 1 86 ? -7.575 6.122 -1.311 1.00 90.88 86 ASN A N 1
ATOM 686 C CA . ASN A 1 86 ? -8.522 5.070 -1.673 1.00 90.88 86 ASN A CA 1
ATOM 687 C C . ASN A 1 86 ? -8.890 4.135 -0.504 1.00 90.88 86 ASN A C 1
ATOM 689 O O . ASN A 1 86 ? -9.679 3.212 -0.700 1.00 90.88 86 ASN A O 1
ATOM 693 N N . PHE A 1 87 ? -8.342 4.340 0.697 1.00 94.06 87 PHE A N 1
ATOM 694 C CA . PHE A 1 87 ? -8.678 3.578 1.904 1.00 94.06 87 PHE A CA 1
ATOM 695 C C . PHE A 1 87 ? -9.865 4.236 2.616 1.00 94.06 87 PHE A C 1
ATOM 697 O O . PHE A 1 87 ? -9.747 4.793 3.705 1.00 94.06 87 PHE A O 1
ATOM 704 N N . THR A 1 88 ? -11.026 4.203 1.969 1.00 92.56 88 THR A N 1
ATOM 705 C CA . THR A 1 88 ? -12.233 4.911 2.422 1.00 92.56 88 THR A CA 1
ATOM 706 C C . THR A 1 88 ? -13.163 4.063 3.281 1.00 92.56 88 THR A C 1
ATOM 708 O O . THR A 1 88 ? -14.110 4.590 3.865 1.00 92.56 88 THR A O 1
ATOM 711 N N . ALA A 1 89 ? -12.922 2.756 3.371 1.00 92.56 89 ALA A N 1
ATOM 712 C CA . ALA A 1 89 ? -13.770 1.841 4.116 1.00 92.56 89 ALA A CA 1
ATOM 713 C C . ALA A 1 89 ? -13.132 1.457 5.454 1.00 92.56 89 ALA A C 1
ATOM 715 O O . ALA A 1 89 ? -11.912 1.473 5.603 1.00 92.56 89 ALA A O 1
ATOM 716 N N . ILE A 1 90 ? -13.962 1.089 6.430 1.00 93.38 90 ILE A N 1
ATOM 717 C CA . ILE A 1 90 ? -13.516 0.628 7.748 1.00 93.38 90 ILE A CA 1
ATOM 718 C C . ILE A 1 90 ? -13.851 -0.857 7.879 1.00 93.38 90 ILE A C 1
ATOM 720 O O . ILE A 1 90 ? -14.959 -1.277 7.547 1.00 93.38 90 ILE A O 1
ATOM 724 N N . THR A 1 91 ? -12.908 -1.652 8.383 1.00 93.12 91 THR A N 1
ATOM 725 C CA . THR A 1 91 ? -13.147 -3.054 8.761 1.00 93.12 91 THR A CA 1
ATOM 726 C C . THR A 1 91 ? -12.423 -3.405 10.058 1.00 93.12 91 THR A C 1
ATOM 728 O O . THR A 1 91 ? -11.558 -2.659 10.521 1.00 93.12 91 THR A O 1
ATOM 731 N N . TRP A 1 92 ? -12.780 -4.545 10.649 1.00 93.12 92 TRP A N 1
ATOM 732 C CA . TRP A 1 92 ? -12.093 -5.115 11.801 1.00 93.12 92 TRP A CA 1
ATOM 733 C C . TRP A 1 92 ? -11.016 -6.111 11.359 1.00 93.12 92 TRP A C 1
ATOM 735 O O . TRP A 1 92 ? -11.286 -7.086 10.654 1.00 93.12 92 TRP A O 1
ATOM 745 N N . CYS A 1 93 ? -9.789 -5.889 11.819 1.00 94.31 93 CYS A N 1
ATOM 746 C CA . CYS A 1 93 ? -8.656 -6.794 11.680 1.00 94.31 93 CYS A CA 1
ATOM 747 C C . CYS A 1 93 ? -8.360 -7.477 13.019 1.00 94.31 93 CYS A C 1
ATOM 749 O O . CYS A 1 93 ? -8.218 -6.805 14.040 1.00 94.31 93 CYS A O 1
ATOM 751 N N . ASN A 1 94 ? -8.157 -8.796 13.010 1.00 91.69 94 ASN A N 1
ATOM 752 C CA . ASN A 1 94 ? -7.893 -9.569 14.231 1.00 91.69 94 ASN A CA 1
ATOM 753 C C . ASN A 1 94 ? -6.645 -9.116 15.013 1.00 91.69 94 ASN A C 1
ATOM 755 O O . ASN A 1 94 ? -6.571 -9.342 16.217 1.00 91.69 94 ASN A O 1
ATOM 759 N N . SER A 1 95 ? -5.669 -8.490 14.349 1.00 93.12 95 SER A N 1
ATOM 760 C CA . SER A 1 95 ? -4.421 -8.031 14.980 1.00 93.12 95 SER A CA 1
ATOM 761 C C . SER A 1 95 ? -4.363 -6.523 15.238 1.00 93.12 95 SER A C 1
ATOM 763 O O . SER A 1 95 ? -3.567 -6.084 16.066 1.00 93.12 95 SER A O 1
ATOM 765 N N . CYS A 1 96 ? -5.164 -5.725 14.527 1.00 94.75 96 CYS A N 1
ATOM 766 C CA . CYS A 1 96 ? -5.080 -4.259 14.565 1.00 94.75 96 CYS A CA 1
ATOM 767 C C . CYS A 1 96 ? -6.352 -3.580 15.093 1.00 94.75 96 CYS A C 1
ATOM 769 O O . CYS A 1 96 ? -6.308 -2.387 15.365 1.00 94.75 96 CYS A O 1
ATOM 771 N N . GLY A 1 97 ? -7.464 -4.308 15.244 1.00 93.38 97 GLY A N 1
ATOM 772 C CA . GLY A 1 97 ? -8.767 -3.722 15.556 1.00 93.38 97 GLY A CA 1
ATOM 773 C C . GLY A 1 97 ? -9.391 -3.035 14.339 1.00 93.38 97 GLY A C 1
ATOM 774 O O . GLY A 1 97 ? -9.212 -3.492 13.208 1.00 93.38 97 GLY A O 1
ATOM 775 N N . TYR A 1 98 ? -10.137 -1.951 14.563 1.00 93.50 98 TYR A N 1
ATOM 776 C CA . TYR A 1 98 ? -10.732 -1.158 13.484 1.00 93.50 98 TYR A CA 1
ATOM 777 C C . TYR A 1 98 ? -9.670 -0.366 12.726 1.00 93.50 98 TYR A C 1
ATOM 779 O O . TYR A 1 98 ? -8.891 0.366 13.330 1.00 93.50 98 TYR A O 1
ATOM 787 N N . ILE A 1 99 ? -9.670 -0.484 11.399 1.00 94.50 99 ILE A N 1
ATOM 788 C CA . ILE A 1 99 ? -8.683 0.149 10.519 1.00 94.50 99 ILE A CA 1
ATOM 789 C C . ILE A 1 99 ? -9.317 0.606 9.200 1.00 94.50 99 ILE A C 1
ATOM 791 O O . ILE A 1 99 ? -10.351 0.077 8.785 1.00 94.50 99 ILE A O 1
ATOM 795 N N . TYR A 1 100 ? -8.686 1.578 8.535 1.00 94.81 100 TYR A N 1
ATOM 796 C CA . TYR A 1 100 ? -9.036 1.972 7.166 1.00 94.81 100 TYR A CA 1
ATOM 797 C C . TYR A 1 100 ? -8.490 0.960 6.145 1.00 94.81 100 TYR A C 1
ATOM 799 O O . TYR A 1 100 ? -7.350 0.507 6.268 1.00 94.81 100 TYR A O 1
ATOM 807 N N . VAL A 1 101 ? -9.275 0.619 5.123 1.00 93.38 101 VAL A N 1
ATOM 808 C CA . VAL A 1 101 ? -8.916 -0.287 4.015 1.00 93.38 101 VAL A CA 1
ATOM 809 C C . VAL A 1 101 ? -9.532 0.172 2.694 1.00 93.38 101 VAL A C 1
ATOM 811 O O . VAL A 1 101 ? -10.506 0.931 2.703 1.00 93.38 101 VAL A O 1
ATOM 814 N N . PRO A 1 102 ? -9.026 -0.325 1.550 1.00 92.00 102 PRO A N 1
ATOM 815 C CA . PRO A 1 102 ? -9.763 -0.266 0.298 1.00 92.00 102 PRO A CA 1
ATOM 816 C C . PRO A 1 102 ? -11.151 -0.917 0.442 1.00 92.00 102 PRO A C 1
ATOM 818 O O . PRO A 1 102 ? -11.258 -1.960 1.103 1.00 92.00 102 PRO A O 1
ATOM 821 N N . PRO A 1 103 ? -12.204 -0.357 -0.181 1.00 90.81 103 PRO A N 1
ATOM 822 C CA . PRO A 1 103 ? -13.556 -0.920 -0.149 1.00 90.81 103 PRO A CA 1
ATOM 823 C C . PRO A 1 103 ? -13.635 -2.395 -0.558 1.00 90.81 103 PRO A C 1
ATOM 825 O O . PRO A 1 103 ? -14.474 -3.134 -0.061 1.00 90.81 103 PRO A O 1
ATOM 828 N N . GLU A 1 104 ? -12.732 -2.867 -1.414 1.00 88.75 104 GLU A N 1
ATOM 829 C CA . GLU A 1 104 ? -12.714 -4.248 -1.901 1.00 88.75 104 GLU A CA 1
ATOM 830 C C . GLU A 1 104 ? -12.373 -5.276 -0.806 1.00 88.75 104 GLU A C 1
ATOM 832 O O . GLU A 1 104 ? -12.602 -6.474 -0.989 1.00 88.75 104 GLU A O 1
ATOM 837 N N . LEU A 1 105 ? -11.821 -4.834 0.332 1.00 86.44 105 LEU A N 1
ATOM 838 C CA . LEU A 1 105 ? -11.496 -5.694 1.474 1.00 86.44 105 LEU A CA 1
ATOM 839 C C . LEU A 1 105 ? -12.628 -5.816 2.499 1.00 86.44 105 LEU A C 1
ATOM 841 O O . LEU A 1 105 ? -12.500 -6.602 3.436 1.00 86.44 105 LEU A O 1
ATOM 845 N N . THR A 1 106 ? -13.738 -5.091 2.343 1.00 83.38 106 THR A N 1
ATOM 846 C CA . THR A 1 106 ? -14.826 -5.075 3.333 1.00 83.38 106 THR A CA 1
ATOM 847 C C . THR A 1 106 ? -15.960 -6.053 3.044 1.00 83.38 106 THR A C 1
ATOM 849 O O . THR A 1 106 ? -17.011 -5.902 3.655 1.00 83.38 106 THR A O 1
ATOM 852 N N . ASN A 1 107 ? -15.762 -7.052 2.165 1.00 72.81 107 ASN A N 1
ATOM 853 C CA . ASN A 1 107 ? -16.758 -8.017 1.645 1.00 72.81 107 ASN A CA 1
ATOM 854 C C . ASN A 1 107 ? -17.531 -8.848 2.709 1.00 72.81 107 ASN A C 1
ATOM 856 O O . ASN A 1 107 ? -17.527 -10.077 2.685 1.00 72.81 107 ASN A O 1
ATOM 860 N N . GLY A 1 108 ? -18.246 -8.191 3.618 1.00 65.44 108 GLY A N 1
ATOM 861 C CA . GLY A 1 108 ? -19.160 -8.771 4.593 1.00 65.44 108 GLY A CA 1
ATOM 862 C C . GLY A 1 108 ? -18.552 -9.184 5.933 1.00 65.44 108 GLY A C 1
ATOM 863 O O . GLY A 1 108 ? -19.243 -9.862 6.689 1.00 65.44 108 GLY A O 1
ATOM 864 N N . GLY A 1 109 ? -17.308 -8.819 6.268 1.00 74.50 109 GLY A N 1
ATOM 865 C CA . GLY A 1 109 ? -16.767 -9.209 7.573 1.00 74.50 109 GLY A CA 1
ATOM 866 C C . GLY A 1 109 ? -15.336 -8.795 7.893 1.00 74.50 109 GLY A C 1
ATOM 867 O O . GLY A 1 109 ? -14.741 -7.926 7.256 1.00 74.50 109 GLY A O 1
ATOM 868 N N . ASN A 1 110 ? -14.815 -9.450 8.930 1.00 88.12 110 ASN A N 1
ATOM 869 C CA . ASN A 1 110 ? -13.492 -9.220 9.499 1.00 88.12 110 ASN A CA 1
ATOM 870 C C . ASN A 1 110 ? -12.393 -9.806 8.606 1.00 88.12 110 ASN A C 1
ATOM 872 O O . ASN A 1 110 ? -12.583 -10.838 7.957 1.00 88.12 110 ASN A O 1
ATOM 876 N N . VAL A 1 111 ? -11.210 -9.196 8.637 1.00 90.56 111 VAL A N 1
ATOM 877 C CA . VAL A 1 111 ? -10.033 -9.671 7.897 1.00 90.56 111 VAL A CA 1
ATOM 878 C C . VAL A 1 111 ? -9.025 -10.351 8.825 1.00 90.56 111 VAL A C 1
ATOM 880 O O . VAL A 1 111 ? -8.790 -9.915 9.954 1.00 90.56 111 VAL A O 1
ATOM 883 N N . LEU A 1 112 ? -8.390 -11.423 8.335 1.00 90.56 112 LEU A N 1
ATOM 884 C CA . LEU A 1 112 ? -7.321 -12.122 9.065 1.00 90.56 112 LEU A CA 1
ATOM 885 C C . LEU A 1 112 ? -6.037 -11.289 9.159 1.00 90.56 112 LEU A C 1
ATOM 887 O O . LEU A 1 112 ? -5.286 -11.418 10.120 1.00 90.56 112 LEU A O 1
ATOM 891 N N . GLY A 1 113 ? -5.796 -10.435 8.167 1.00 91.12 113 GLY A N 1
ATOM 892 C CA . GLY A 1 113 ? -4.676 -9.511 8.126 1.00 91.12 113 GLY A CA 1
ATOM 893 C C . GLY A 1 113 ? -5.045 -8.282 7.309 1.00 91.12 113 GLY A C 1
ATOM 894 O O . GLY A 1 113 ? -5.836 -8.364 6.369 1.00 91.12 113 GLY A O 1
ATOM 895 N N . CYS A 1 114 ? -4.478 -7.143 7.686 1.00 94.00 114 CYS A N 1
ATOM 896 C CA . CYS A 1 114 ? -4.677 -5.872 7.005 1.00 94.00 114 CYS A CA 1
ATOM 897 C C . CYS A 1 114 ? -3.326 -5.285 6.570 1.00 94.00 114 CYS A C 1
ATOM 899 O O . CYS A 1 114 ? -2.288 -5.691 7.106 1.00 94.00 114 CYS A O 1
ATOM 901 N N . PRO A 1 115 ? -3.320 -4.305 5.651 1.00 94.19 115 PRO A N 1
ATOM 902 C CA . PRO A 1 115 ? -2.088 -3.642 5.221 1.00 94.19 115 PRO A CA 1
ATOM 903 C C . PRO A 1 115 ? -1.271 -3.039 6.381 1.00 94.19 115 PRO A C 1
ATOM 905 O O . PRO A 1 115 ? -0.050 -2.960 6.303 1.00 94.19 115 PRO A O 1
ATOM 908 N N . TRP A 1 116 ? -1.926 -2.699 7.497 1.00 96.69 116 TRP A N 1
ATOM 909 C CA . TRP A 1 116 ? -1.312 -2.114 8.694 1.00 96.69 116 TRP A CA 1
ATOM 910 C C . TRP A 1 116 ? -0.662 -3.122 9.651 1.00 96.69 116 TRP A C 1
ATOM 912 O O . TRP A 1 116 ? -0.016 -2.712 10.615 1.00 96.69 116 TRP A O 1
ATOM 922 N N . CYS A 1 117 ? -0.815 -4.436 9.440 1.00 96.69 117 CYS A N 1
ATOM 923 C CA . CYS A 1 117 ? -0.294 -5.435 10.383 1.00 96.69 117 CYS A CA 1
ATOM 924 C C . CYS A 1 117 ? 1.224 -5.317 10.578 1.00 96.69 117 CYS A C 1
ATOM 926 O O . CYS A 1 117 ? 1.711 -5.474 11.697 1.00 96.69 117 CYS A O 1
ATOM 928 N N . TRP A 1 118 ? 1.973 -4.978 9.526 1.00 96.31 118 TRP A N 1
ATOM 929 C CA . TRP A 1 118 ? 3.414 -4.761 9.647 1.00 96.31 118 TRP A CA 1
ATOM 930 C C . TRP A 1 118 ? 3.761 -3.547 10.501 1.00 96.31 118 TRP A C 1
ATOM 932 O O . TRP A 1 118 ? 4.714 -3.617 11.275 1.00 96.31 118 TRP A O 1
ATOM 942 N N . ASN A 1 119 ? 2.958 -2.483 10.454 1.00 97.75 119 ASN A N 1
ATOM 943 C CA . ASN A 1 119 ? 3.125 -1.363 11.372 1.00 97.75 119 ASN A CA 1
ATOM 944 C C . ASN A 1 119 ? 2.897 -1.804 12.812 1.00 97.75 119 ASN A C 1
ATOM 946 O O . ASN A 1 119 ? 3.683 -1.450 13.684 1.00 97.75 119 ASN A O 1
ATOM 950 N N . ARG A 1 120 ? 1.885 -2.644 13.065 1.00 96.56 120 ARG A N 1
ATOM 951 C CA . ARG A 1 120 ? 1.655 -3.190 14.408 1.00 96.56 120 ARG A CA 1
ATOM 952 C C . ARG A 1 120 ? 2.865 -3.970 14.913 1.00 96.56 120 ARG A C 1
ATOM 954 O O . ARG A 1 120 ? 3.308 -3.715 16.028 1.00 96.56 120 ARG A O 1
ATOM 961 N N . VAL A 1 121 ? 3.406 -4.869 14.089 1.00 97.00 121 VAL A N 1
ATOM 962 C CA . VAL A 1 121 ? 4.592 -5.678 14.422 1.00 97.00 121 VAL A CA 1
ATOM 963 C C . VAL A 1 121 ? 5.818 -4.797 14.681 1.00 97.00 121 VAL A C 1
ATOM 965 O O . VAL A 1 121 ? 6.558 -5.048 15.626 1.00 97.00 121 VAL A O 1
ATOM 968 N N . LYS A 1 122 ? 6.021 -3.748 13.875 1.00 96.62 122 LYS A N 1
ATOM 969 C CA . LYS A 1 122 ? 7.157 -2.818 13.990 1.00 96.62 122 LYS A CA 1
ATOM 970 C C . LYS A 1 122 ? 6.953 -1.710 15.038 1.00 96.62 122 LYS A C 1
ATOM 972 O O . LYS A 1 122 ? 7.848 -0.892 15.223 1.00 96.62 122 LYS A O 1
ATOM 977 N N . GLY A 1 123 ? 5.795 -1.641 15.700 1.00 96.56 123 GLY A N 1
ATOM 978 C CA . GLY A 1 123 ? 5.458 -0.549 16.621 1.00 96.56 123 GLY A CA 1
ATOM 979 C C . GLY A 1 123 ? 5.260 0.818 15.947 1.00 96.56 123 GLY A C 1
ATOM 980 O O . GLY A 1 123 ? 5.360 1.842 16.616 1.00 96.56 123 GLY A O 1
ATOM 981 N N . LEU A 1 124 ? 4.986 0.845 14.641 1.00 96.25 124 LEU A N 1
ATOM 982 C CA . LEU A 1 124 ? 4.727 2.061 13.867 1.00 96.25 124 LEU A CA 1
ATOM 983 C C . LEU A 1 124 ? 3.267 2.535 14.020 1.00 96.25 124 LEU A C 1
ATOM 985 O O . LEU A 1 124 ? 2.396 1.737 14.397 1.00 96.25 124 LEU A O 1
ATOM 989 N N . PRO A 1 125 ? 2.976 3.816 13.715 1.00 96.06 125 PRO A N 1
ATOM 990 C CA . PRO A 1 125 ? 1.626 4.365 13.796 1.00 96.06 125 PRO A CA 1
ATOM 991 C C . PRO A 1 125 ? 0.631 3.639 12.880 1.00 96.06 125 PRO A C 1
ATOM 993 O O . PRO A 1 125 ? 0.971 3.200 11.782 1.00 96.06 125 PRO A O 1
ATOM 996 N N . ILE A 1 126 ? -0.620 3.538 13.329 1.00 96.94 126 ILE A N 1
ATOM 997 C CA . ILE A 1 126 ? -1.756 3.045 12.542 1.00 96.94 126 ILE A CA 1
ATOM 998 C C . ILE A 1 126 ? -2.853 4.108 12.648 1.00 96.94 126 ILE A C 1
ATOM 1000 O O . ILE A 1 126 ? -3.172 4.506 13.770 1.00 96.94 126 ILE A O 1
ATOM 1004 N N . PRO A 1 127 ? -3.417 4.592 11.529 1.00 94.38 127 PRO A N 1
ATOM 1005 C CA . PRO A 1 127 ? -4.457 5.606 11.574 1.00 94.38 127 PRO A CA 1
ATOM 1006 C C . PRO A 1 127 ? -5.722 5.022 12.201 1.00 94.38 127 PRO A C 1
ATOM 1008 O O . PRO A 1 127 ? -6.276 4.035 11.711 1.00 94.38 127 PRO A O 1
ATOM 1011 N N . GLU A 1 128 ? -6.186 5.649 13.277 1.00 90.00 128 GLU A N 1
ATOM 1012 C CA . GLU A 1 128 ? -7.418 5.253 13.949 1.00 90.00 128 GLU A CA 1
ATOM 1013 C C . GLU A 1 128 ? -8.640 5.748 13.162 1.00 90.00 128 GLU A C 1
ATOM 1015 O O . GLU A 1 128 ? -8.748 6.946 12.853 1.00 90.00 128 GLU A O 1
ATOM 1020 N N . PRO A 1 129 ? -9.593 4.860 12.839 1.00 90.38 129 PRO A N 1
ATOM 1021 C CA . PRO A 1 129 ? -10.865 5.283 12.2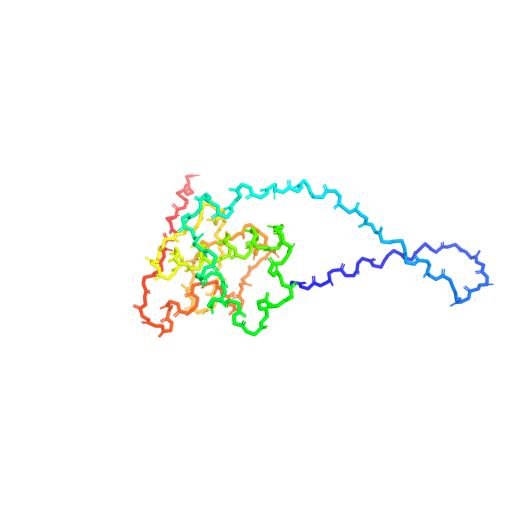92 1.00 90.38 129 PRO A CA 1
ATOM 1022 C C . PRO A 1 129 ? -11.627 6.136 13.296 1.00 90.38 129 PRO A C 1
ATOM 1024 O O . PRO A 1 129 ? -11.831 5.736 14.442 1.00 90.38 129 PRO A O 1
ATOM 1027 N N . LYS A 1 130 ? -12.087 7.312 12.863 1.00 82.38 130 LYS A N 1
ATOM 1028 C CA . LYS A 1 130 ? -12.987 8.107 13.698 1.00 82.38 130 LYS A CA 1
ATOM 1029 C C . LYS A 1 130 ? -14.355 7.427 13.686 1.00 82.38 130 LYS A C 1
ATOM 1031 O O . LYS A 1 130 ? -14.820 7.069 12.600 1.00 82.38 130 LYS A O 1
ATOM 1036 N N . PRO A 1 131 ? -15.010 7.243 14.845 1.00 59.84 131 PRO A N 1
ATOM 1037 C CA . PRO A 1 131 ? -16.364 6.720 14.864 1.00 59.84 131 PRO A CA 1
ATOM 1038 C C . PRO A 1 131 ? -17.242 7.627 14.003 1.00 59.84 131 PRO A C 1
ATOM 1040 O O . PRO A 1 131 ? -17.265 8.847 14.182 1.00 59.84 131 PRO A O 1
ATOM 1043 N N . VAL A 1 132 ? -17.947 7.033 13.041 1.00 59.72 132 VAL A N 1
ATOM 1044 C CA . VAL A 1 132 ? -19.060 7.719 12.391 1.00 59.72 132 VAL A CA 1
ATOM 1045 C C . VAL A 1 132 ? -20.085 7.889 13.502 1.00 59.72 132 VAL A C 1
ATOM 1047 O O . VAL A 1 132 ? -20.634 6.891 13.963 1.00 59.72 132 VAL A O 1
ATOM 1050 N N . ASN A 1 133 ? -20.261 9.112 14.007 1.00 48.56 133 ASN A N 1
ATOM 1051 C CA . ASN A 1 133 ? -21.298 9.406 14.991 1.00 48.56 133 ASN A CA 1
ATOM 1052 C C . ASN A 1 133 ? -22.632 8.929 14.405 1.00 48.56 133 ASN A C 1
ATOM 1054 O O . ASN A 1 133 ? -23.170 9.549 13.489 1.00 48.56 133 ASN A O 1
ATOM 1058 N N . GLN A 1 134 ? -23.116 7.786 14.886 1.00 42.88 134 GLN A N 1
ATOM 1059 C CA . GLN A 1 134 ? -24.456 7.297 14.607 1.00 42.88 134 GLN A CA 1
ATOM 1060 C C . GLN A 1 134 ? -25.384 8.154 15.469 1.00 42.88 134 GLN A C 1
ATOM 1062 O O . GLN A 1 134 ? -25.518 7.908 16.666 1.00 42.88 134 GLN A O 1
ATOM 1067 N N . HIS A 1 135 ? -25.892 9.237 14.880 1.00 37.34 135 HIS A N 1
ATOM 1068 C CA . HIS A 1 135 ? -27.004 10.005 15.434 1.00 37.34 135 HIS A CA 1
ATOM 1069 C C . HIS A 1 135 ? -28.319 9.265 15.206 1.00 37.34 135 HIS A C 1
ATOM 1071 O O . HIS A 1 135 ? -28.479 8.690 14.104 1.00 37.34 135 HIS A O 1
#